Protein AF-A0A3A8KHA2-F1 (afdb_monomer)

Foldseek 3Di:
DLLLLLLLVLCPVPDDLQVSLVVSCVVVVHDSVVSSVVNVCSVVDDDDVVSNVVNNVVVVVVPVVVSVVPPD

Solvent-accessible surface area (backbone atoms only — not comparable to full-atom values): 4283 Å² total; per-residue (Å²): 126,83,57,56,66,28,43,54,65,52,47,47,88,81,42,54,68,70,57,47,14,52,54,49,14,65,76,71,71,47,57,48,70,60,39,37,51,47,59,75,46,49,88,78,53,93,68,63,61,70,54,26,51,55,44,40,53,53,41,45,78,72,48,54,68,59,68,73,64,79,81,122

pLDDT: mean 86.65, std 12.0, range [41.38, 96.69]

Structure (mmCIF, N/CA/C/O backbone):
data_AF-A0A3A8KHA2-F1
#
_entry.id   AF-A0A3A8KHA2-F1
#
loop_
_atom_site.group_PDB
_atom_site.id
_atom_site.type_symbol
_atom_site.label_atom_id
_atom_site.label_alt_id
_atom_site.label_comp_id
_atom_site.label_asym_id
_atom_site.label_entity_id
_atom_site.label_seq_id
_atom_site.pdbx_PDB_ins_code
_atom_site.Cartn_x
_atom_site.Cartn_y
_atom_site.Cartn_z
_atom_site.occupancy
_atom_site.B_iso_or_equiv
_atom_site.auth_seq_id
_atom_site.auth_comp_id
_atom_site.auth_asym_id
_atom_site.auth_atom_id
_atom_site.pdbx_PDB_model_num
ATOM 1 N N . MET A 1 1 ? 1.503 -9.462 -9.591 1.00 56.84 1 MET A N 1
ATOM 2 C CA . MET A 1 1 ? 2.043 -9.207 -8.227 1.00 56.84 1 MET A CA 1
ATOM 3 C C . MET A 1 1 ? 2.909 -7.941 -8.202 1.00 56.84 1 MET A C 1
ATOM 5 O O . MET A 1 1 ? 3.548 -7.652 -7.199 1.00 56.84 1 MET A O 1
ATOM 9 N N . ASP A 1 2 ? 2.903 -7.161 -9.282 1.00 74.31 2 ASP A N 1
ATOM 10 C CA . ASP A 1 2 ? 3.882 -6.103 -9.557 1.00 74.31 2 ASP A CA 1
ATOM 11 C C . ASP A 1 2 ? 3.621 -4.808 -8.775 1.00 74.31 2 ASP A C 1
ATOM 13 O O . ASP A 1 2 ? 4.529 -4.010 -8.570 1.00 74.31 2 ASP A O 1
ATOM 17 N N . ASP A 1 3 ? 2.403 -4.651 -8.251 1.00 89.62 3 ASP A N 1
ATOM 18 C CA . ASP A 1 3 ? 1.986 -3.482 -7.474 1.00 89.62 3 ASP A CA 1
ATOM 19 C C . ASP A 1 3 ? 2.177 -3.637 -5.958 1.00 89.62 3 ASP A C 1
ATOM 21 O O . ASP A 1 3 ? 2.004 -2.661 -5.239 1.00 89.62 3 ASP A O 1
ATOM 25 N N . TYR A 1 4 ? 2.548 -4.818 -5.444 1.00 92.00 4 TYR A N 1
ATOM 26 C CA . TYR A 1 4 ? 2.635 -5.048 -3.993 1.00 92.00 4 TYR A CA 1
ATOM 27 C C . TYR A 1 4 ? 3.655 -4.125 -3.308 1.00 92.00 4 TYR A C 1
ATOM 29 O O . TYR A 1 4 ? 3.322 -3.414 -2.364 1.00 92.00 4 TYR A O 1
ATOM 37 N N . TRP A 1 5 ? 4.891 -4.080 -3.810 1.00 91.88 5 TRP A N 1
ATOM 38 C CA . TRP A 1 5 ? 5.927 -3.213 -3.242 1.00 91.88 5 TRP A CA 1
ATOM 39 C C . TRP A 1 5 ? 5.632 -1.721 -3.448 1.00 91.88 5 TRP A C 1
ATOM 41 O O . TRP A 1 5 ?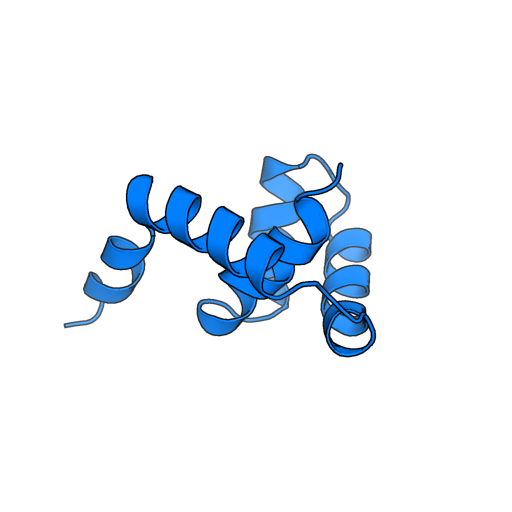 5.746 -0.961 -2.483 1.00 91.88 5 TRP A O 1
ATOM 51 N N . PRO A 1 6 ? 5.193 -1.284 -4.647 1.00 92.69 6 PRO A N 1
ATOM 52 C CA . PRO A 1 6 ? 4.709 0.078 -4.834 1.00 92.69 6 PRO A CA 1
ATOM 53 C C . PRO A 1 6 ? 3.540 0.462 -3.915 1.00 92.69 6 PRO A C 1
ATOM 55 O O . PRO A 1 6 ? 3.495 1.598 -3.453 1.00 92.69 6 PRO A O 1
ATOM 58 N N . LEU A 1 7 ? 2.632 -0.466 -3.597 1.00 92.56 7 LEU A N 1
ATOM 59 C CA . LEU A 1 7 ? 1.530 -0.255 -2.655 1.00 92.56 7 LEU A CA 1
ATOM 60 C C . LEU A 1 7 ? 2.029 -0.010 -1.232 1.00 92.56 7 LEU A C 1
ATOM 62 O O . LEU A 1 7 ? 1.595 0.958 -0.608 1.00 92.56 7 LEU A O 1
ATOM 66 N N . LEU A 1 8 ? 2.963 -0.834 -0.743 1.00 93.06 8 LEU A N 1
ATOM 67 C CA . LEU A 1 8 ? 3.587 -0.619 0.565 1.00 93.06 8 LEU A CA 1
ATOM 68 C C . LEU A 1 8 ? 4.239 0.767 0.633 1.00 93.06 8 LEU A C 1
ATOM 70 O O . LEU A 1 8 ? 3.956 1.533 1.550 1.00 93.06 8 LEU A O 1
ATOM 74 N N . ALA A 1 9 ? 5.044 1.122 -0.372 1.00 92.00 9 ALA A N 1
ATOM 75 C CA . ALA A 1 9 ? 5.723 2.415 -0.436 1.00 92.00 9 ALA A CA 1
ATOM 76 C C . ALA A 1 9 ? 4.751 3.605 -0.553 1.00 92.00 9 ALA A C 1
ATOM 78 O O . ALA A 1 9 ? 4.985 4.659 0.037 1.00 92.00 9 ALA A O 1
ATOM 79 N N . ALA A 1 10 ? 3.650 3.455 -1.296 1.00 91.62 10 ALA A N 1
ATOM 80 C CA . ALA A 1 10 ? 2.659 4.513 -1.470 1.00 91.62 10 ALA A CA 1
ATOM 81 C C . ALA A 1 10 ? 1.899 4.823 -0.172 1.00 91.62 10 ALA A C 1
ATOM 83 O O . ALA A 1 10 ? 1.623 5.993 0.097 1.00 91.62 10 ALA A O 1
ATOM 84 N N . LEU A 1 11 ? 1.585 3.792 0.620 1.00 91.31 11 LEU A N 1
ATOM 85 C CA . LEU A 1 11 ? 0.815 3.902 1.861 1.00 91.31 11 LEU A CA 1
ATOM 86 C C . LEU A 1 11 ? 1.669 4.210 3.099 1.00 91.31 11 LEU A C 1
ATOM 88 O O . LEU A 1 11 ? 1.147 4.779 4.054 1.00 91.31 11 LEU A O 1
ATOM 92 N N . TYR A 1 12 ? 2.966 3.890 3.075 1.00 90.06 12 TYR A N 1
ATOM 93 C CA . TYR A 1 12 ? 3.902 4.105 4.187 1.00 90.06 12 TYR A CA 1
ATOM 94 C C . TYR A 1 12 ? 3.844 5.507 4.830 1.00 90.06 12 TYR A C 1
ATOM 96 O O . TYR A 1 12 ? 3.867 5.592 6.054 1.00 90.06 12 TYR A O 1
ATOM 104 N N . PRO A 1 13 ? 3.693 6.619 4.079 1.00 88.94 13 PRO A N 1
ATOM 105 C CA . PRO A 1 13 ? 3.606 7.949 4.686 1.00 88.94 13 PRO A CA 1
ATOM 106 C C . PRO A 1 13 ? 2.348 8.207 5.533 1.00 88.94 13 PRO A C 1
ATOM 108 O O . PRO A 1 13 ? 2.331 9.172 6.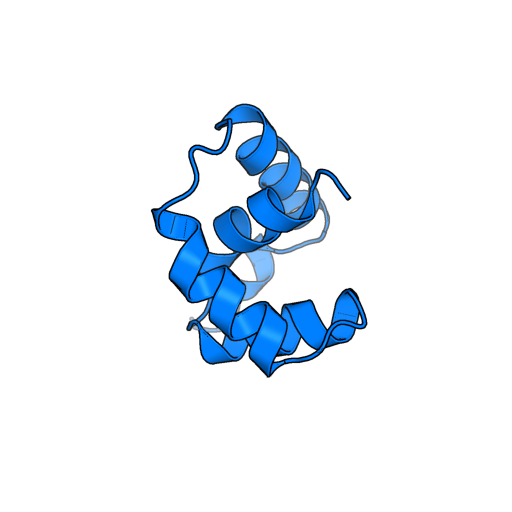288 1.00 88.94 13 PRO A O 1
ATOM 111 N N . TYR A 1 14 ? 1.292 7.397 5.396 1.00 88.62 14 TYR A N 1
ATOM 112 C CA . TYR A 1 14 ? -0.022 7.656 6.006 1.00 88.62 14 TYR A CA 1
ATOM 113 C C . TYR A 1 14 ? -0.297 6.815 7.256 1.00 88.62 14 TYR A C 1
ATOM 115 O O . TYR A 1 14 ? -1.328 6.981 7.902 1.00 88.62 14 TYR A O 1
ATOM 123 N N . MET A 1 15 ? 0.571 5.860 7.585 1.00 89.75 15 MET A N 1
ATOM 124 C CA . MET A 1 15 ? 0.290 4.869 8.619 1.00 89.75 15 MET A CA 1
ATOM 125 C C . MET A 1 15 ? 1.578 4.297 9.203 1.00 89.75 15 MET A C 1
ATOM 127 O O . MET A 1 15 ? 2.570 4.128 8.508 1.00 89.75 15 MET A O 1
ATOM 131 N N . SER A 1 16 ? 1.548 3.963 10.496 1.00 92.31 16 SER A N 1
ATOM 132 C CA . SER A 1 16 ? 2.657 3.238 11.133 1.00 92.31 16 SER A CA 1
ATOM 133 C C . SER A 1 16 ? 2.867 1.859 10.499 1.00 92.31 16 SER A C 1
ATOM 135 O O . SER A 1 16 ? 1.906 1.259 10.014 1.00 92.31 16 SER A O 1
ATOM 137 N N . ASP A 1 17 ? 4.076 1.299 10.609 1.00 93.56 17 ASP A N 1
ATOM 138 C CA . ASP A 1 17 ? 4.424 -0.028 10.072 1.00 93.56 17 ASP A CA 1
ATOM 139 C C . ASP A 1 17 ? 3.407 -1.116 10.444 1.00 93.56 17 ASP A C 1
ATOM 141 O O . ASP A 1 17 ? 2.992 -1.911 9.604 1.00 93.56 17 ASP A O 1
ATOM 145 N N . ARG A 1 18 ? 2.943 -1.132 11.702 1.00 94.69 18 ARG A N 1
ATOM 146 C CA . ARG A 1 18 ? 1.963 -2.123 12.184 1.00 94.69 18 ARG A CA 1
ATOM 147 C C . ARG A 1 18 ? 0.575 -1.904 11.588 1.00 94.69 18 ARG A C 1
ATOM 149 O O . ARG A 1 18 ? -0.125 -2.872 11.298 1.00 94.69 18 ARG A O 1
ATOM 156 N N . ALA A 1 19 ? 0.162 -0.646 11.432 1.00 94.12 19 ALA A N 1
ATOM 157 C CA . ALA A 1 19 ? -1.117 -0.315 10.812 1.00 94.12 19 ALA A CA 1
ATOM 158 C C . ALA A 1 19 ? -1.101 -0.683 9.321 1.00 94.12 19 ALA A C 1
ATOM 160 O O . ALA A 1 19 ? -2.029 -1.341 8.852 1.00 94.12 19 ALA A O 1
ATOM 161 N N . LEU A 1 20 ? -0.008 -0.367 8.620 1.00 94.50 20 LEU A N 1
ATOM 162 C CA . LEU A 1 20 ? 0.209 -0.758 7.230 1.00 94.50 20 LEU A CA 1
ATOM 163 C C . LEU A 1 20 ? 0.199 -2.277 7.058 1.00 94.50 20 LEU A C 1
ATOM 165 O O . LEU A 1 20 ? -0.543 -2.789 6.219 1.00 94.50 20 LEU A O 1
ATOM 169 N N . ALA A 1 21 ? 0.948 -2.999 7.896 1.00 95.81 21 ALA A N 1
ATOM 170 C CA . ALA A 1 21 ? 0.991 -4.456 7.870 1.00 95.81 21 ALA A CA 1
ATOM 171 C C . ALA A 1 21 ? -0.403 -5.064 8.039 1.00 95.81 21 ALA A C 1
ATOM 173 O O . ALA A 1 21 ? -0.777 -5.958 7.289 1.00 95.81 21 ALA A O 1
ATOM 174 N N . ARG A 1 22 ? -1.196 -4.542 8.983 1.00 96.00 22 ARG A N 1
ATOM 175 C CA . ARG A 1 22 ? -2.556 -5.019 9.256 1.00 96.00 22 ARG A CA 1
ATOM 176 C C . ARG A 1 22 ? -3.517 -4.783 8.093 1.00 96.00 22 ARG A C 1
ATOM 178 O O . ARG A 1 22 ? -4.328 -5.654 7.795 1.00 96.00 22 ARG A O 1
ATOM 185 N N . VAL A 1 23 ? -3.462 -3.607 7.469 1.00 92.94 23 VAL A N 1
ATOM 186 C CA . VAL A 1 23 ? -4.332 -3.266 6.335 1.00 92.94 23 VAL A CA 1
ATOM 187 C C . VAL A 1 23 ? -3.975 -4.132 5.130 1.00 92.94 23 VAL A C 1
ATOM 189 O O . VAL A 1 23 ? -4.840 -4.785 4.552 1.00 92.94 23 VAL A O 1
ATOM 192 N N 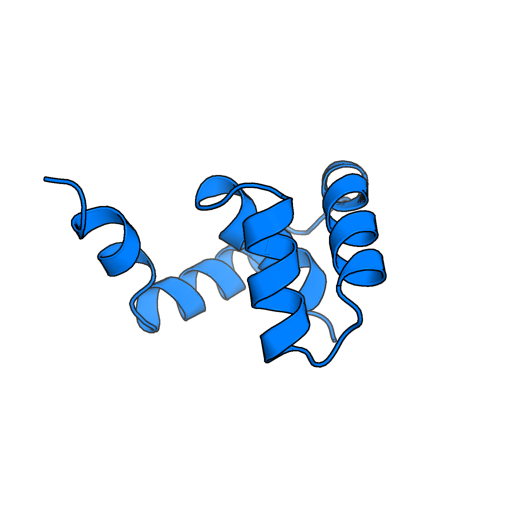. VAL A 1 24 ? -2.695 -4.183 4.771 1.00 93.62 24 VAL A N 1
ATOM 193 C CA . VAL A 1 24 ? -2.243 -4.891 3.570 1.00 93.62 24 VAL A CA 1
ATOM 194 C C . VAL A 1 24 ? -2.408 -6.404 3.722 1.00 93.62 24 VAL A C 1
ATOM 196 O O . VAL A 1 24 ? -2.876 -7.047 2.784 1.00 93.62 24 VAL A O 1
ATOM 199 N N . SER A 1 25 ? -2.106 -6.976 4.893 1.00 95.38 25 SER A N 1
ATOM 200 C CA . SER A 1 25 ? -2.305 -8.411 5.141 1.00 95.38 25 SER A CA 1
ATOM 201 C C . SER A 1 25 ? -3.769 -8.818 4.970 1.00 95.38 25 SER A C 1
ATOM 203 O O . SER A 1 25 ? -4.061 -9.812 4.305 1.00 95.38 25 SER A O 1
ATOM 205 N N . HIS A 1 26 ? -4.698 -7.995 5.467 1.00 93.75 26 HIS A N 1
ATOM 206 C CA . HIS A 1 26 ? -6.131 -8.229 5.334 1.00 93.75 26 HIS A CA 1
ATOM 207 C C . HIS A 1 26 ? -6.600 -8.227 3.873 1.00 93.75 26 HIS A C 1
ATOM 209 O O . HIS A 1 26 ? -7.315 -9.137 3.460 1.00 93.75 26 HIS A O 1
ATOM 215 N N . PHE A 1 27 ? -6.193 -7.230 3.081 1.00 89.62 27 PHE A N 1
ATOM 216 C CA . PHE A 1 27 ? -6.677 -7.080 1.702 1.00 89.62 27 PHE A CA 1
ATOM 217 C C . PHE A 1 27 ? -5.976 -7.989 0.690 1.00 89.62 27 PHE A C 1
ATOM 219 O O . PHE A 1 27 ? -6.596 -8.400 -0.288 1.00 89.62 27 PHE A O 1
ATOM 226 N N . VAL A 1 28 ? -4.698 -8.308 0.903 1.00 89.19 28 VAL A N 1
ATOM 227 C CA . VAL A 1 28 ? -3.923 -9.177 -0.000 1.00 89.19 28 VAL A CA 1
ATOM 228 C C . VAL A 1 28 ? -4.051 -10.655 0.401 1.00 89.19 28 VAL A C 1
ATOM 230 O O . VAL A 1 28 ? -3.687 -11.537 -0.373 1.00 89.19 28 VAL A O 1
ATOM 233 N N . GLY A 1 29 ? -4.603 -10.949 1.584 1.00 91.88 29 GLY A N 1
ATOM 234 C CA . GLY A 1 29 ? -4.729 -12.314 2.104 1.00 91.88 29 GLY A CA 1
ATOM 235 C C . GLY A 1 29 ? -3.381 -12.926 2.492 1.00 91.88 29 GLY A C 1
ATOM 236 O O . GLY A 1 29 ? -3.206 -14.140 2.409 1.00 91.88 29 GLY A O 1
ATOM 237 N N . LEU A 1 30 ? -2.418 -12.081 2.866 1.00 93.88 30 LEU A N 1
ATOM 238 C CA . LEU A 1 30 ? -1.090 -12.492 3.314 1.00 93.88 30 LEU A CA 1
ATOM 239 C C . LEU A 1 30 ? -1.025 -12.537 4.835 1.00 93.88 30 LEU A C 1
ATOM 241 O O . LEU A 1 30 ? -1.813 -11.896 5.527 1.00 93.88 30 LEU A O 1
ATOM 245 N N . ASP A 1 31 ? -0.054 -13.280 5.353 1.00 96.69 31 ASP A N 1
ATOM 246 C CA . ASP A 1 31 ? 0.217 -13.296 6.782 1.00 96.69 31 ASP A CA 1
ATOM 247 C C . ASP A 1 31 ? 0.733 -11.930 7.271 1.00 96.69 31 ASP A C 1
ATOM 249 O O . ASP A 1 31 ? 1.535 -11.270 6.606 1.00 96.69 31 ASP A O 1
ATOM 253 N N . TYR A 1 32 ? 0.267 -11.501 8.445 1.00 96.06 32 TYR A N 1
ATOM 254 C CA . TYR A 1 32 ? 0.643 -10.213 9.031 1.00 96.06 32 TYR A CA 1
ATOM 255 C C . TYR A 1 32 ? 2.149 -10.102 9.296 1.00 96.06 32 TYR A C 1
ATOM 257 O O . TYR A 1 32 ? 2.731 -9.051 9.026 1.00 96.06 32 TYR A O 1
ATOM 265 N N . GLU A 1 33 ? 2.784 -11.153 9.818 1.00 96.00 33 GLU A N 1
ATOM 266 C CA . GLU A 1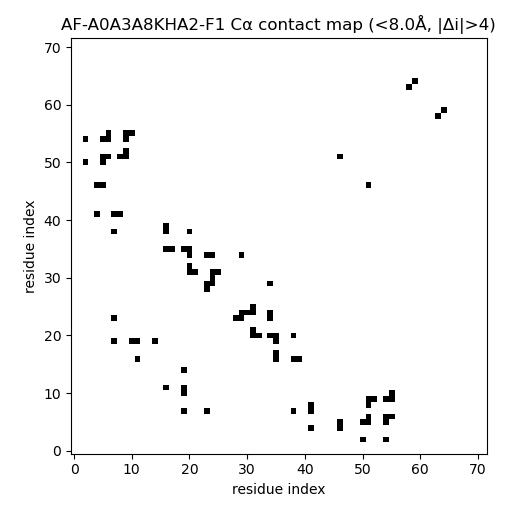 33 ? 4.211 -11.138 10.151 1.00 96.00 33 GLU A CA 1
ATOM 267 C C . GLU A 1 33 ? 5.064 -11.088 8.881 1.00 96.00 33 GLU A C 1
ATOM 269 O O . GLU A 1 33 ? 6.077 -10.384 8.843 1.00 96.00 33 GLU A O 1
ATOM 274 N N . LEU A 1 34 ? 4.614 -11.756 7.813 1.00 94.38 34 LEU A N 1
ATOM 275 C CA . LEU A 1 34 ? 5.248 -11.684 6.497 1.00 94.38 34 LEU A CA 1
ATOM 276 C C . LEU A 1 34 ? 5.199 -10.262 5.924 1.00 94.38 34 LEU A C 1
ATOM 278 O O . LEU A 1 34 ? 6.236 -9.718 5.546 1.00 94.38 34 LEU A O 1
ATOM 282 N N . VAL A 1 35 ? 4.024 -9.628 5.925 1.00 94.75 35 VAL A N 1
ATOM 283 C CA . VAL A 1 35 ? 3.872 -8.251 5.427 1.00 94.75 35 VAL A CA 1
ATOM 284 C C . VAL A 1 35 ? 4.659 -7.257 6.287 1.00 94.75 35 VAL A C 1
ATOM 286 O O . VAL A 1 35 ? 5.280 -6.336 5.760 1.00 94.75 35 VAL A O 1
ATOM 289 N N . LEU A 1 36 ? 4.686 -7.437 7.611 1.00 95.25 36 LEU A N 1
ATOM 290 C CA . LEU A 1 36 ? 5.467 -6.581 8.505 1.00 95.25 36 LEU A CA 1
ATOM 291 C C . LEU A 1 36 ? 6.973 -6.673 8.212 1.00 95.25 36 LEU A C 1
ATOM 293 O O . LE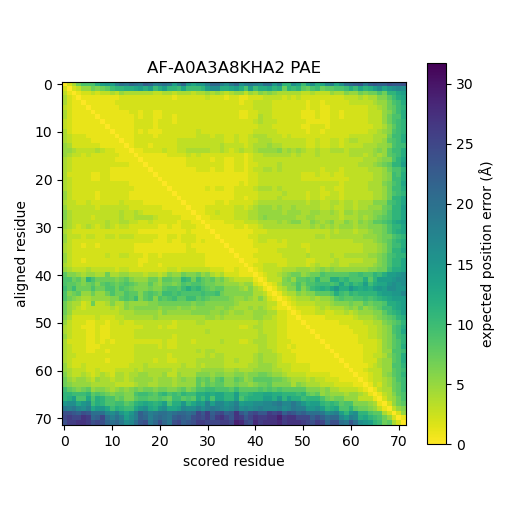U A 1 36 ? 7.660 -5.652 8.181 1.00 95.25 36 LEU A O 1
ATOM 297 N N . ASN A 1 37 ? 7.481 -7.881 7.958 1.00 93.62 37 ASN A N 1
ATOM 298 C CA . ASN A 1 37 ? 8.869 -8.080 7.552 1.00 93.62 37 ASN A CA 1
ATOM 299 C C . ASN A 1 37 ? 9.170 -7.404 6.203 1.00 93.62 37 ASN A C 1
ATOM 301 O O . ASN A 1 37 ? 10.195 -6.736 6.055 1.00 93.62 37 ASN A O 1
ATOM 305 N N . ASP A 1 38 ? 8.250 -7.507 5.242 1.00 92.94 38 ASP A N 1
ATOM 306 C CA . ASP A 1 38 ? 8.374 -6.828 3.952 1.00 92.94 38 ASP A CA 1
ATOM 307 C C . ASP A 1 38 ? 8.435 -5.302 4.111 1.00 92.94 38 ASP A C 1
ATOM 309 O O . ASP A 1 38 ? 9.269 -4.652 3.481 1.00 92.94 38 ASP A O 1
ATOM 313 N N . ILE A 1 39 ?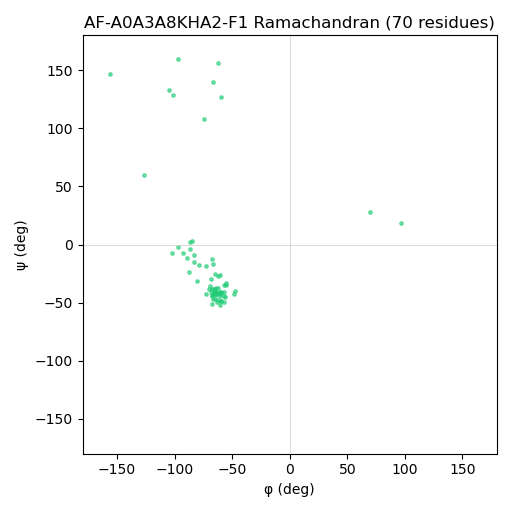 7.624 -4.719 4.999 1.00 91.88 39 ILE A N 1
ATOM 314 C CA . ILE A 1 39 ? 7.653 -3.278 5.294 1.00 91.88 39 ILE A CA 1
ATOM 315 C C . ILE A 1 39 ? 9.018 -2.859 5.844 1.00 91.88 39 ILE A C 1
ATOM 317 O O . ILE A 1 39 ? 9.593 -1.884 5.362 1.00 91.88 39 ILE A O 1
ATOM 321 N N . PHE A 1 40 ? 9.609 -3.623 6.767 1.00 87.81 40 PHE A N 1
ATOM 322 C CA . PHE A 1 40 ? 10.978 -3.348 7.221 1.00 87.81 40 PHE A CA 1
ATOM 323 C C . PHE A 1 40 ? 12.019 -3.459 6.093 1.00 87.81 40 PHE A C 1
ATOM 325 O O . PHE A 1 40 ? 13.060 -2.796 6.130 1.00 87.81 40 PHE A O 1
ATOM 332 N N . GLY A 1 41 ? 11.740 -4.275 5.074 1.00 80.81 41 GLY A N 1
ATOM 333 C CA . GLY A 1 41 ? 12.567 -4.444 3.883 1.00 80.81 41 GLY A CA 1
ATOM 334 C C . GLY A 1 41 ? 12.350 -3.403 2.780 1.00 80.81 41 GLY A C 1
ATOM 335 O O . GLY A 1 41 ? 13.206 -3.294 1.901 1.00 80.81 41 GLY A O 1
ATOM 336 N N . VAL A 1 42 ? 11.261 -2.621 2.804 1.00 74.75 42 VAL A N 1
ATOM 337 C CA . VAL A 1 42 ? 10.871 -1.754 1.674 1.00 74.75 42 VAL A CA 1
ATOM 338 C C . VAL A 1 42 ? 11.922 -0.685 1.364 1.00 74.75 42 VAL A C 1
ATOM 340 O O . VAL A 1 42 ? 12.240 -0.459 0.202 1.00 74.75 42 VAL A O 1
ATOM 343 N N . ASN A 1 43 ? 12.566 -0.123 2.393 1.00 68.50 43 ASN A N 1
ATOM 344 C CA . ASN A 1 43 ? 13.634 0.877 2.248 1.00 68.50 43 ASN A CA 1
ATOM 345 C C . ASN A 1 43 ? 14.919 0.319 1.609 1.00 68.50 43 ASN A C 1
ATOM 347 O O . ASN A 1 43 ? 15.814 1.081 1.256 1.00 68.50 43 ASN A O 1
ATOM 351 N N . ARG A 1 44 ? 15.039 -1.009 1.488 1.00 75.06 44 ARG A N 1
ATOM 352 C CA . ARG A 1 44 ? 16.185 -1.682 0.857 1.00 75.06 44 ARG A CA 1
ATOM 353 C C . ARG A 1 44 ? 15.921 -2.056 -0.600 1.00 75.06 44 ARG A C 1
ATOM 355 O O . ARG A 1 44 ? 16.807 -2.614 -1.241 1.00 75.06 44 ARG A O 1
ATOM 362 N N . LYS A 1 45 ? 14.716 -1.795 -1.116 1.00 78.38 45 LYS A N 1
ATOM 363 C CA . LYS A 1 45 ? 14.350 -2.067 -2.506 1.00 78.38 45 LYS A CA 1
ATOM 364 C C . LYS A 1 45 ? 14.393 -0.790 -3.329 1.00 78.38 45 LYS A C 1
ATOM 366 O O . LYS A 1 45 ? 13.740 0.193 -2.997 1.00 78.38 45 LYS A O 1
ATOM 371 N N . GLU A 1 46 ? 15.099 -0.841 -4.452 1.00 83.19 46 GLU A N 1
ATOM 372 C CA . GLU A 1 46 ? 14.962 0.172 -5.493 1.00 83.19 46 GLU A CA 1
ATOM 373 C C . GLU A 1 46 ? 13.639 -0.057 -6.227 1.00 83.19 46 GLU A C 1
ATOM 375 O O . GLU A 1 46 ? 13.466 -1.040 -6.951 1.00 83.19 46 GLU A O 1
ATOM 380 N N . LEU A 1 47 ? 12.677 0.834 -5.989 1.00 85.69 47 LEU A N 1
ATOM 381 C CA . LEU A 1 47 ? 11.379 0.823 -6.653 1.00 85.69 47 LEU A CA 1
ATOM 382 C C . LEU A 1 47 ? 11.337 1.933 -7.709 1.00 85.69 47 LEU A C 1
ATOM 384 O O . LEU A 1 47 ? 11.684 3.075 -7.398 1.00 85.69 47 LEU A O 1
ATOM 388 N N . PRO A 1 48 ? 10.884 1.648 -8.943 1.00 88.12 48 PRO A N 1
ATOM 389 C CA . PRO A 1 48 ? 10.666 2.693 -9.937 1.00 88.12 48 PRO A CA 1
ATOM 390 C C . PRO A 1 48 ? 9.634 3.706 -9.428 1.00 88.12 48 PRO A C 1
ATOM 392 O O . PRO A 1 48 ? 8.517 3.307 -9.086 1.00 88.12 48 PRO A O 1
ATOM 395 N N . SER A 1 49 ? 9.959 5.008 -9.423 1.00 87.19 49 SER A N 1
ATOM 396 C CA . SER A 1 49 ? 9.016 6.033 -8.928 1.00 87.19 49 SER A CA 1
ATOM 397 C C . SER A 1 49 ? 7.690 5.974 -9.683 1.00 87.19 49 SER A C 1
ATOM 399 O O . SER A 1 49 ? 6.638 5.973 -9.058 1.00 87.19 49 SER A O 1
ATOM 401 N N . ALA A 1 50 ? 7.739 5.774 -11.005 1.00 91.31 50 ALA A N 1
ATOM 402 C CA . ALA A 1 50 ? 6.556 5.674 -11.853 1.00 91.31 50 ALA A CA 1
ATOM 403 C C . ALA A 1 50 ? 5.567 4.586 -11.393 1.00 91.31 50 ALA A C 1
ATOM 405 O O . ALA A 1 50 ? 4.357 4.762 -11.524 1.00 91.31 50 ALA A O 1
ATOM 406 N N . ALA A 1 51 ? 6.055 3.476 -10.827 1.00 91.31 51 ALA A N 1
ATOM 407 C CA . ALA A 1 51 ? 5.193 2.420 -10.303 1.00 91.31 51 ALA A CA 1
ATOM 408 C C . ALA A 1 51 ? 4.507 2.850 -8.994 1.00 91.31 51 ALA A C 1
ATOM 410 O O . ALA A 1 51 ? 3.306 2.632 -8.820 1.00 91.31 51 ALA A O 1
ATOM 411 N N . VAL A 1 52 ? 5.249 3.509 -8.096 1.00 91.75 52 VAL A N 1
ATOM 412 C CA . VAL A 1 52 ? 4.710 4.069 -6.844 1.00 91.75 52 VAL A CA 1
ATOM 413 C C . VAL A 1 52 ? 3.686 5.163 -7.146 1.00 91.75 52 VAL A C 1
ATOM 415 O O . VAL A 1 52 ? 2.602 5.166 -6.564 1.00 91.75 52 VAL A O 1
ATOM 418 N N . ASP A 1 53 ? 3.985 6.040 -8.102 1.00 92.75 53 ASP A N 1
ATOM 419 C CA . ASP A 1 53 ? 3.112 7.133 -8.528 1.00 92.75 53 ASP A CA 1
ATOM 420 C C . ASP A 1 53 ? 1.820 6.602 -9.166 1.00 92.75 53 ASP A C 1
ATOM 422 O O . ASP A 1 53 ? 0.728 7.079 -8.851 1.00 92.75 53 ASP A O 1
ATOM 426 N N . ALA A 1 54 ? 1.906 5.552 -9.988 1.00 93.88 54 ALA A N 1
ATOM 427 C CA . ALA A 1 54 ? 0.735 4.905 -10.576 1.00 93.88 54 ALA A CA 1
ATOM 428 C C . ALA A 1 54 ? -0.164 4.226 -9.526 1.00 93.88 54 ALA A C 1
ATOM 430 O O . ALA A 1 54 ? -1.392 4.256 -9.643 1.00 93.88 54 ALA A O 1
ATOM 431 N N . VAL A 1 55 ? 0.410 3.599 -8.490 1.00 93.56 55 VAL A N 1
ATOM 432 C CA . VAL A 1 55 ? -0.384 3.094 -7.355 1.00 93.56 55 VAL A CA 1
ATOM 433 C C . VAL A 1 55 ? -1.003 4.246 -6.568 1.00 93.56 55 VAL A C 1
ATOM 435 O O . VAL A 1 55 ? -2.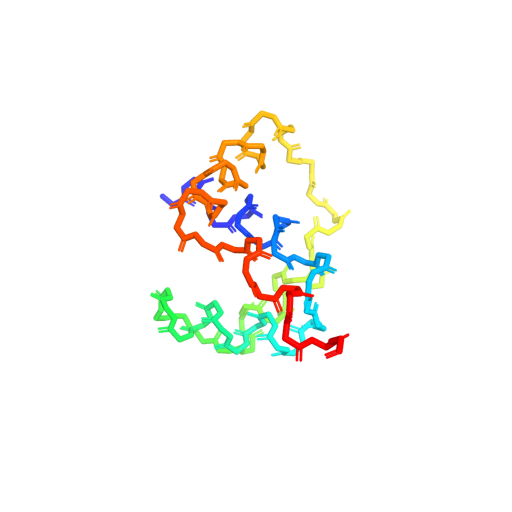204 4.217 -6.301 1.00 93.56 55 VAL A O 1
ATOM 438 N N . ARG A 1 56 ? -0.227 5.287 -6.249 1.00 91.56 56 ARG A N 1
ATOM 439 C CA . ARG A 1 56 ? -0.718 6.465 -5.526 1.00 91.56 56 ARG A CA 1
ATOM 440 C C . ARG A 1 56 ? -1.897 7.112 -6.246 1.00 91.56 56 ARG A C 1
ATOM 442 O O . ARG A 1 56 ? -2.905 7.378 -5.605 1.00 91.56 56 ARG A O 1
ATOM 449 N N . ALA A 1 57 ? -1.816 7.295 -7.562 1.00 92.75 57 ALA A N 1
ATOM 450 C CA . ALA A 1 57 ? -2.903 7.861 -8.358 1.00 92.75 57 ALA A CA 1
ATOM 451 C C . ALA A 1 57 ? -4.195 7.029 -8.263 1.00 92.75 57 ALA A C 1
ATOM 453 O O . ALA A 1 57 ? -5.280 7.588 -8.113 1.00 92.75 57 ALA A O 1
ATOM 454 N N . ARG A 1 58 ? -4.088 5.693 -8.283 1.00 93.69 58 ARG A N 1
ATOM 455 C CA . ARG A 1 58 ? -5.240 4.794 -8.097 1.00 93.69 58 ARG A CA 1
ATOM 456 C C . ARG A 1 58 ? -5.837 4.901 -6.695 1.00 93.69 58 ARG A C 1
ATOM 458 O O . ARG A 1 58 ? -7.055 4.929 -6.562 1.00 93.69 58 ARG A O 1
ATOM 465 N N . LEU A 1 59 ? -4.996 4.984 -5.665 1.00 91.06 59 LEU A N 1
ATOM 466 C CA . LEU A 1 59 ? -5.444 5.155 -4.281 1.00 91.06 59 LEU A CA 1
ATOM 467 C C . LEU A 1 59 ? -6.132 6.510 -4.071 1.00 91.06 59 LEU A C 1
ATOM 469 O O . LEU A 1 59 ? -7.179 6.573 -3.435 1.00 91.06 59 LEU A O 1
ATOM 473 N N . VAL A 1 60 ? -5.582 7.580 -4.647 1.00 90.06 60 VAL A N 1
ATOM 474 C CA . VAL A 1 60 ? -6.187 8.919 -4.643 1.00 90.06 60 VAL A CA 1
ATOM 475 C C . VAL A 1 60 ? -7.554 8.896 -5.324 1.00 90.06 60 VAL A C 1
ATOM 477 O O . VAL A 1 60 ? -8.533 9.337 -4.730 1.00 90.06 60 VAL A O 1
ATOM 480 N N . ALA A 1 61 ? -7.659 8.291 -6.512 1.00 91.69 61 ALA A N 1
ATOM 481 C CA . ALA A 1 61 ? -8.937 8.120 -7.204 1.00 91.69 61 ALA A CA 1
ATOM 482 C C . ALA A 1 61 ? -9.954 7.285 -6.399 1.00 91.69 61 ALA A C 1
ATOM 484 O O . ALA A 1 61 ? -11.159 7.456 -6.565 1.00 91.69 61 ALA A O 1
ATOM 485 N N . ALA A 1 62 ? -9.476 6.404 -5.514 1.00 89.56 62 ALA A N 1
ATOM 486 C CA . ALA A 1 62 ? -10.292 5.621 -4.589 1.00 89.56 62 ALA A CA 1
ATOM 487 C C . ALA A 1 62 ? -10.601 6.342 -3.257 1.00 89.56 62 ALA A C 1
ATOM 489 O O . ALA A 1 62 ? -11.254 5.757 -2.394 1.00 89.56 62 ALA A O 1
ATOM 490 N N . GLY A 1 63 ? -10.161 7.594 -3.078 1.00 88.31 63 GLY A N 1
ATOM 491 C CA . GLY A 1 63 ? -10.476 8.418 -1.908 1.00 88.31 63 GLY A CA 1
ATOM 492 C C . GLY A 1 63 ? -9.424 8.422 -0.796 1.00 88.31 63 GLY A C 1
ATOM 493 O O . GLY A 1 63 ? -9.748 8.814 0.322 1.00 88.31 63 GLY A O 1
ATOM 494 N N . LEU A 1 64 ? -8.171 8.025 -1.066 1.00 84.44 64 LEU A N 1
ATOM 495 C CA . LEU A 1 64 ? -7.083 8.081 -0.073 1.00 84.44 64 LEU A CA 1
ATOM 496 C C . LEU A 1 64 ? -6.894 9.489 0.522 1.00 84.44 64 LEU A C 1
ATOM 498 O O . LEU A 1 64 ? -6.576 9.618 1.700 1.00 84.44 64 LEU A O 1
ATOM 502 N N . GLU A 1 65 ? -7.107 10.551 -0.260 1.00 80.88 65 GLU A N 1
ATOM 503 C CA . GLU A 1 65 ? -6.971 11.933 0.230 1.00 80.88 65 GLU A CA 1
ATOM 504 C C . GLU A 1 65 ? -7.999 12.294 1.311 1.00 80.88 65 GLU A C 1
ATOM 506 O O . GLU A 1 65 ? -7.729 13.138 2.165 1.00 80.88 65 GLU A O 1
ATOM 511 N N . GLU A 1 66 ? -9.151 11.619 1.331 1.00 79.75 66 GLU A N 1
ATOM 512 C CA . GLU A 1 66 ? -10.185 11.844 2.342 1.00 79.75 66 GLU A CA 1
ATOM 513 C C . GLU A 1 66 ? -9.781 11.283 3.712 1.00 79.75 66 GLU A C 1
ATOM 515 O O . GLU A 1 66 ? -10.322 11.709 4.731 1.00 79.75 66 GLU A O 1
ATOM 520 N N . TRP A 1 67 ? -8.798 10.377 3.773 1.00 73.81 67 TRP A N 1
ATOM 521 C CA . TRP A 1 67 ? -8.335 9.788 5.034 1.00 73.81 67 TRP A CA 1
ATOM 522 C C . TRP A 1 67 ? -7.626 10.817 5.923 1.00 73.81 67 TRP A C 1
ATOM 524 O O . TRP A 1 67 ? -7.719 10.735 7.143 1.00 73.81 67 TRP A O 1
ATOM 534 N N . ASN A 1 68 ? -6.988 11.827 5.322 1.00 60.91 68 ASN A N 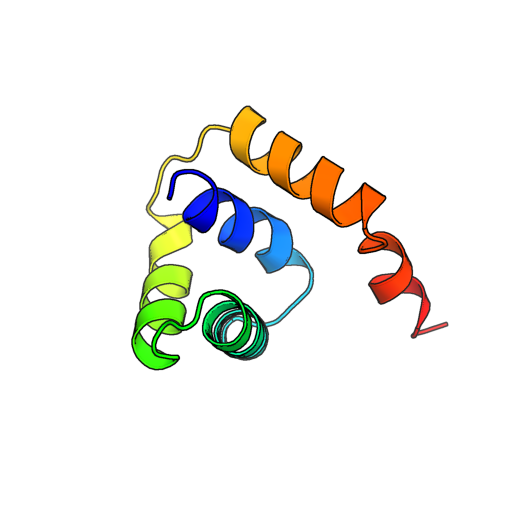1
ATOM 535 C CA . ASN A 1 68 ? -6.314 12.906 6.050 1.00 60.91 68 ASN A CA 1
ATOM 536 C C . ASN A 1 68 ? -7.260 14.035 6.493 1.00 60.91 68 ASN A C 1
ATOM 538 O O . ASN A 1 68 ? -6.840 14.918 7.237 1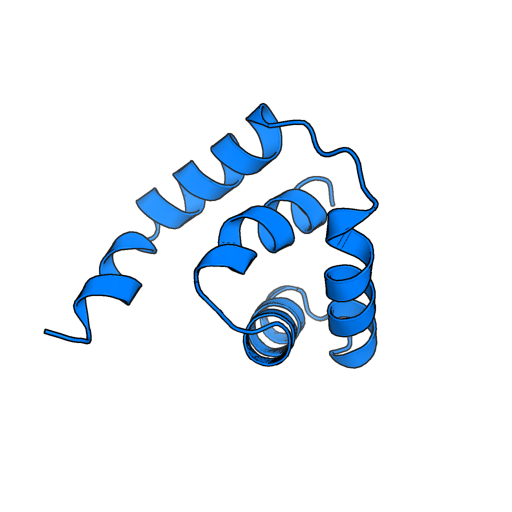.00 60.91 68 ASN A O 1
ATOM 542 N N . LYS A 1 69 ? -8.523 14.044 6.047 1.00 59.03 69 LYS A N 1
ATOM 543 C CA . LYS A 1 69 ? -9.497 15.096 6.397 1.00 59.03 69 LYS A CA 1
ATOM 544 C C . LYS A 1 69 ? -10.247 14.827 7.706 1.00 59.03 69 LYS A C 1
ATOM 546 O O . LYS A 1 69 ? -11.034 15.666 8.128 1.00 59.03 69 LYS A O 1
ATOM 551 N N . ALA A 1 70 ? -10.019 13.678 8.346 1.00 48.78 70 ALA A N 1
ATOM 552 C CA . ALA A 1 70 ? -10.730 13.266 9.557 1.00 48.78 70 ALA A CA 1
ATOM 553 C C . ALA A 1 70 ? -10.142 13.816 10.877 1.00 48.78 70 ALA A C 1
ATOM 555 O O . ALA A 1 70 ? -10.676 13.504 11.938 1.00 48.78 70 ALA A O 1
ATOM 556 N N . GLU A 1 71 ? -9.094 14.647 10.837 1.00 48.78 71 GLU A N 1
ATOM 557 C CA . GLU A 1 71 ? -8.518 15.308 12.024 1.00 48.78 71 GLU A CA 1
ATOM 558 C C . GLU A 1 71 ? -8.415 16.839 11.846 1.00 48.78 71 GLU A C 1
ATOM 560 O O . GLU A 1 71 ? -7.330 17.420 11.884 1.00 48.78 71 GLU A O 1
ATOM 565 N N . SER A 1 72 ? -9.544 17.522 11.625 1.00 41.38 72 SER A N 1
ATOM 566 C CA . SER A 1 72 ? -9.654 18.991 11.742 1.00 41.38 72 SER A CA 1
ATOM 567 C C . SER A 1 72 ? -10.847 19.395 12.593 1.00 41.38 72 SER A C 1
ATOM 569 O O . SER A 1 72 ? -11.905 18.741 12.463 1.00 41.38 72 SER A O 1
#

Nearest PDB structures (foldseek):
  3g2b-assembly1_A-2  TM=8.690E-01  e=6.447E+00  Xanthomonas campestris pv. campestris
  4fcy-assembly1_B  TM=5.481E-01  e=3.600E+00  Muvirus mu
  2ezk-assembly1_A  TM=5.536E-01  e=3.816E+00  Muvirus mu
  4fcy-assembly1_A  TM=5.516E-01  e=4.287E+00  Muvirus mu

Radius of gyration: 12.16 Å; Cα contacts (8 Å, |Δi|>4): 49; chains: 1; bounding box: 27×32×24 Å

Mean predicted aligned error: 4.95 Å

Sequence (72 aa):
MDDYWPLLAALYPYMSDRALARVVSHFVGLDYELVLNDIFGVNRKELPSAAVDAVRARLVAAGLEEWNKAES

Organism: NCBI:txid2316728

Secondary structure (DSSP, 8-state):
-TTHHHHHHHHGGGS-HHHHHHHHHHHHT--HHHHHHHHHHHTTS---HHHHHHHHHHHHHTTGGGGGGG--